Protein AF-A0A7G9TG89-F1 (afdb_monomer)

Nearest PDB structures (foldseek):
  8btr-assembly1_LT  TM=6.175E-01  e=4.242E+00  Giardia lamblia ATCC 50803
  6xu8-assembly1_CS  TM=5.317E-01  e=3.767E+00  Drosophila melanogaster
  7qep-assembly1_N0  TM=5.138E-01  e=3.550E+00  Encephalitozoon cuniculi GB-M1
  6rm3-assembly1_LS0  TM=5.922E-01  e=6.054E+00  Vairimorpha necatrix

Solvent-accessible surface area (backbone atoms only — not comparable to full-atom values): 5799 Å² total; per-residue (Å²): 57,18,35,7,86,91,76,69,32,70,6,67,53,63,68,54,98,39,71,68,58,28,50,51,52,4,37,51,51,11,40,74,75,69,29,88,64,55,37,80,78,48,86,85,73,68,26,12,38,19,33,16,28,36,61,60,46,102,83,67,50,62,56,80,27,79,28,65,24,87,39,65,67,56,2,41,52,51,10,39,56,54,35,37,77,74,70,46,81,63,52,42,78,79,46,75,53,55,20,66,79,84,84,84,131

InterPro domains:
  IPR025240 Domain of unknown function DUF4189 [PF13827] (4-98)

Radius of gyration: 14.21 Å; Cα contacts (8 Å, |Δi|>4): 225; chains: 1; bounding box: 37×25×41 Å

Structure (mmCIF, N/CA/C/O backbone):
data_AF-A0A7G9TG89-F1
#
_entry.id   AF-A0A7G9TG89-F1
#
loop_
_atom_site.group_PDB
_atom_site.id
_atom_site.type_symbol
_atom_site.label_atom_id
_atom_site.label_alt_id
_atom_site.label_comp_id
_atom_site.label_asym_id
_atom_site.label_entity_id
_atom_site.label_seq_id
_atom_site.pdbx_PDB_ins_code
_atom_site.Cartn_x
_atom_site.Cartn_y
_atom_site.Cartn_z
_atom_site.occupancy
_atom_site.B_iso_or_equiv
_atom_site.auth_seq_id
_atom_site.auth_comp_id
_atom_site.auth_asym_id
_atom_site.auth_atom_id
_atom_site.pdbx_PDB_model_num
ATOM 1 N N . MET A 1 1 ? -3.830 -3.707 2.832 1.00 93.19 1 MET A N 1
ATOM 2 C CA . MET A 1 1 ? -3.451 -3.719 1.406 1.00 93.19 1 MET A CA 1
ATOM 3 C C . MET A 1 1 ? -3.505 -5.141 0.891 1.00 93.19 1 MET A C 1
ATOM 5 O O . MET A 1 1 ? -3.253 -6.080 1.648 1.00 93.19 1 MET A O 1
ATOM 9 N N . VAL A 1 2 ? -3.872 -5.302 -0.371 1.00 96.06 2 VAL A N 1
ATOM 10 C CA . VAL A 1 2 ? -3.853 -6.577 -1.082 1.00 96.06 2 VAL A CA 1
ATOM 11 C C . VAL A 1 2 ? -3.173 -6.375 -2.425 1.00 96.06 2 VAL A C 1
ATOM 13 O O . VAL A 1 2 ? -3.248 -5.281 -2.971 1.00 96.06 2 VAL A O 1
ATOM 16 N N . GLU A 1 3 ? -2.574 -7.420 -2.963 1.00 94.56 3 GLU A N 1
ATOM 17 C CA . GLU A 1 3 ? -1.849 -7.375 -4.225 1.00 94.56 3 GLU A CA 1
ATOM 18 C C . GLU A 1 3 ? -2.138 -8.641 -5.024 1.00 94.56 3 GLU A C 1
ATOM 20 O O . GLU A 1 3 ? -2.233 -9.740 -4.463 1.00 94.56 3 GLU A O 1
ATOM 25 N N . ASP A 1 4 ? -2.282 -8.489 -6.332 1.00 94.81 4 ASP A N 1
ATOM 26 C CA . ASP A 1 4 ? -2.132 -9.587 -7.272 1.00 94.81 4 ASP A CA 1
ATOM 27 C C . ASP A 1 4 ? -0.719 -9.553 -7.861 1.00 94.81 4 ASP A C 1
ATOM 29 O O . ASP A 1 4 ? -0.416 -8.757 -8.745 1.00 94.81 4 ASP A O 1
ATOM 33 N N . ARG A 1 5 ? 0.143 -10.456 -7.389 1.00 89.38 5 ARG A N 1
ATOM 34 C CA . ARG A 1 5 ? 1.554 -10.522 -7.805 1.00 89.38 5 ARG A CA 1
ATOM 35 C C . ARG A 1 5 ? 1.756 -10.845 -9.287 1.00 89.38 5 ARG A C 1
ATOM 37 O O . ARG A 1 5 ? 2.855 -10.662 -9.791 1.00 89.38 5 ARG A O 1
ATOM 44 N N . SER A 1 6 ? 0.741 -11.383 -9.966 1.00 89.12 6 SER A N 1
ATOM 45 C CA . SER A 1 6 ? 0.845 -11.709 -11.393 1.00 89.12 6 SER A CA 1
ATOM 46 C C . SER A 1 6 ? 0.651 -10.488 -12.290 1.00 89.12 6 SER A C 1
ATOM 48 O O . SER A 1 6 ? 1.214 -10.436 -13.379 1.00 89.12 6 SER A O 1
ATOM 50 N N . THR A 1 7 ? -0.122 -9.505 -11.826 1.00 88.12 7 THR A N 1
ATOM 51 C CA . THR A 1 7 ? -0.495 -8.308 -12.594 1.00 88.12 7 THR A CA 1
ATOM 52 C C . THR A 1 7 ? 0.061 -7.014 -12.003 1.00 88.12 7 THR A C 1
ATOM 54 O O . THR A 1 7 ? 0.085 -6.000 -12.691 1.00 88.12 7 THR A O 1
ATOM 57 N N . GLY A 1 8 ? 0.499 -7.028 -10.741 1.00 86.69 8 GLY A N 1
ATOM 58 C CA . GLY A 1 8 ? 0.950 -5.845 -10.006 1.00 86.69 8 GLY A CA 1
ATOM 59 C C . GLY A 1 8 ? -0.189 -4.978 -9.457 1.00 86.69 8 GLY A C 1
ATOM 60 O O . GLY A 1 8 ? 0.068 -3.928 -8.877 1.00 86.69 8 GLY A O 1
ATOM 61 N N . TYR A 1 9 ? -1.458 -5.381 -9.604 1.00 91.94 9 TYR A N 1
ATOM 62 C CA . TYR A 1 9 ? -2.578 -4.583 -9.101 1.00 91.94 9 TYR A CA 1
ATOM 63 C C . TYR A 1 9 ? -2.643 -4.593 -7.570 1.00 91.94 9 TYR A C 1
ATOM 65 O O . TYR A 1 9 ? -2.802 -5.646 -6.946 1.00 91.94 9 TYR A O 1
ATOM 73 N N . VAL A 1 10 ? -2.602 -3.399 -6.967 1.00 92.69 10 VAL A N 1
ATOM 74 C CA . VAL A 1 10 ? -2.636 -3.201 -5.510 1.00 92.69 10 VAL A CA 1
ATOM 75 C C . VAL A 1 10 ? -3.936 -2.539 -5.056 1.00 92.69 10 VAL A C 1
ATOM 77 O O . VAL A 1 10 ? -4.242 -1.395 -5.379 1.00 92.69 10 VAL A O 1
ATOM 80 N N . GLY A 1 11 ? -4.701 -3.236 -4.222 1.00 94.62 11 GLY A N 1
ATOM 81 C CA . GLY A 1 11 ? -5.884 -2.693 -3.563 1.00 94.62 11 GLY A CA 1
ATOM 82 C C . GLY A 1 11 ? -5.586 -2.184 -2.154 1.00 94.62 11 GLY A C 1
ATOM 83 O O . GLY A 1 11 ? -5.072 -2.920 -1.305 1.00 94.62 11 GLY A O 1
ATOM 84 N N . THR A 1 12 ? -5.979 -0.948 -1.848 1.00 95.25 12 THR A N 1
ATOM 85 C CA . THR A 1 12 ? -5.783 -0.334 -0.524 1.00 95.25 12 THR A CA 1
ATOM 86 C C . THR A 1 12 ? -7.110 0.027 0.147 1.00 95.25 12 THR A C 1
ATOM 88 O O . THR A 1 12 ? -8.096 0.388 -0.500 1.00 95.25 12 THR A O 1
ATOM 91 N N . SER A 1 13 ? -7.164 -0.088 1.473 1.00 94.81 13 SER A N 1
ATOM 92 C CA . SER A 1 13 ? -8.296 0.393 2.266 1.00 94.81 13 SER A CA 1
ATOM 93 C C . SER A 1 13 ? -7.856 0.739 3.686 1.00 94.81 13 SER A C 1
ATOM 95 O O . SER A 1 13 ? -6.946 0.094 4.210 1.00 94.81 13 SER A O 1
ATOM 97 N N . SER A 1 14 ? -8.520 1.725 4.290 1.00 92.50 14 SER A N 1
ATOM 98 C CA . SER A 1 14 ? -8.249 2.259 5.627 1.00 92.50 14 SER A CA 1
ATOM 99 C C . SER A 1 14 ? -9.556 2.651 6.333 1.00 92.50 14 SER A C 1
ATOM 101 O O . SER A 1 14 ? -10.606 2.718 5.695 1.00 92.50 14 SER A O 1
ATOM 103 N N . GLY A 1 15 ? -9.521 2.871 7.653 1.00 88.50 15 GLY A N 1
ATOM 104 C CA . GLY A 1 15 ? -10.665 3.420 8.402 1.00 88.50 15 GLY A CA 1
ATOM 105 C C . GLY A 1 15 ? -11.820 2.445 8.670 1.00 88.50 15 GLY A C 1
ATOM 106 O O . GLY A 1 15 ? -12.913 2.867 9.035 1.00 88.50 15 GLY A O 1
ATOM 107 N N . HIS A 1 16 ? -11.611 1.138 8.504 1.00 90.12 16 HIS A N 1
ATOM 108 C CA . HIS A 1 16 ? -12.635 0.135 8.804 1.00 90.12 16 HIS A CA 1
ATOM 109 C C . HIS A 1 16 ? -12.546 -0.381 10.246 1.00 90.12 16 HIS A C 1
ATOM 111 O O . HIS A 1 16 ? -11.462 -0.634 10.764 1.00 90.12 16 HIS A O 1
ATOM 117 N N . PHE A 1 17 ? -13.703 -0.691 10.842 1.00 88.25 17 PHE A N 1
ATOM 118 C CA . PHE A 1 17 ? -13.810 -1.261 12.195 1.00 88.25 17 PHE A CA 1
ATOM 119 C C . PHE A 1 17 ? -13.235 -2.678 12.353 1.00 88.25 17 PHE A C 1
ATOM 121 O O . PHE A 1 17 ? -13.039 -3.147 13.471 1.00 88.25 17 PHE A O 1
ATOM 128 N N . SER A 1 18 ? -12.987 -3.398 11.256 1.00 91.12 18 SER A N 1
ATOM 129 C CA . SER A 1 18 ? -12.405 -4.741 11.310 1.00 91.12 18 SER A CA 1
ATOM 130 C C . SER A 1 18 ? -11.438 -4.995 10.161 1.00 91.12 18 SER A C 1
ATOM 132 O O . SER A 1 18 ? -11.651 -4.544 9.031 1.00 91.12 18 SER A O 1
ATOM 1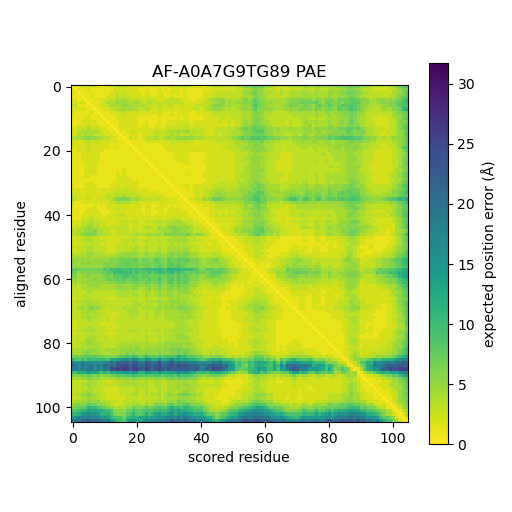34 N N . ARG A 1 19 ? -10.420 -5.823 10.434 1.00 92.25 19 ARG A N 1
ATOM 135 C CA . ARG A 1 19 ? -9.487 -6.347 9.423 1.00 92.25 19 ARG A CA 1
ATOM 136 C C . ARG A 1 19 ? -10.236 -6.981 8.249 1.00 92.25 19 ARG A C 1
ATOM 138 O O . ARG A 1 19 ? -9.882 -6.758 7.097 1.00 92.25 19 ARG A O 1
ATOM 145 N N . ALA A 1 20 ? -11.290 -7.747 8.532 1.00 94.69 20 ALA A N 1
ATOM 146 C CA . ALA A 1 20 ? -12.075 -8.423 7.505 1.00 94.69 20 ALA A CA 1
ATOM 147 C C . ALA A 1 20 ? -12.773 -7.430 6.559 1.00 94.69 20 ALA A C 1
ATOM 149 O O . ALA A 1 20 ? -12.740 -7.628 5.347 1.00 94.69 20 ALA A O 1
ATOM 150 N N . ALA A 1 21 ? -13.359 -6.348 7.085 1.00 95.00 21 ALA A N 1
ATOM 151 C CA . ALA A 1 21 ? -13.959 -5.301 6.258 1.00 95.00 21 ALA A CA 1
ATOM 152 C C . ALA A 1 21 ? -12.910 -4.567 5.408 1.00 95.00 21 ALA A C 1
ATOM 154 O O . ALA A 1 21 ? -13.116 -4.411 4.206 1.00 95.00 21 ALA A O 1
ATOM 155 N N . ALA A 1 22 ? -11.760 -4.221 5.998 1.00 95.50 22 ALA A N 1
ATOM 156 C CA . ALA A 1 22 ? -10.666 -3.573 5.274 1.00 95.50 22 ALA A CA 1
ATOM 157 C C . ALA A 1 22 ? -10.134 -4.447 4.128 1.00 95.50 22 ALA A C 1
ATOM 159 O O . ALA A 1 22 ? -9.946 -3.969 3.011 1.00 95.50 22 ALA A O 1
ATOM 160 N N . ILE A 1 23 ? -9.937 -5.746 4.383 1.00 96.56 23 ILE A N 1
ATOM 161 C CA . ILE A 1 23 ? -9.486 -6.698 3.364 1.00 96.56 23 ILE A CA 1
ATOM 162 C C . ILE A 1 23 ? -10.536 -6.863 2.265 1.00 96.56 23 ILE A C 1
ATOM 164 O O . ILE A 1 23 ? -10.162 -6.920 1.098 1.00 96.56 23 ILE A O 1
ATOM 168 N N . ARG A 1 24 ? -11.832 -6.940 2.598 1.00 97.44 24 ARG A N 1
ATOM 169 C CA . ARG A 1 24 ? -12.893 -7.048 1.582 1.00 97.44 24 ARG A CA 1
ATOM 170 C C . ARG A 1 24 ? -12.894 -5.849 0.638 1.00 97.44 24 ARG A C 1
ATOM 172 O O . ARG A 1 24 ? -12.912 -6.052 -0.571 1.00 97.44 24 ARG A O 1
ATOM 179 N N . GLU A 1 25 ? -12.811 -4.633 1.172 1.00 97.31 25 GLU A N 1
ATOM 180 C CA . GLU A 1 25 ? -12.785 -3.423 0.343 1.00 97.31 25 GLU A CA 1
ATOM 181 C C . GLU A 1 25 ? -11.498 -3.322 -0.486 1.00 97.31 25 GLU A C 1
ATOM 183 O O . GLU A 1 25 ? -11.546 -3.052 -1.685 1.00 97.31 25 GLU A O 1
ATOM 188 N N . ALA A 1 26 ? -10.343 -3.627 0.114 1.00 97.00 26 ALA A N 1
ATOM 189 C CA . ALA A 1 26 ? -9.076 -3.677 -0.609 1.00 97.00 26 ALA A CA 1
ATOM 190 C C . ALA A 1 26 ? -9.121 -4.700 -1.763 1.00 97.00 26 ALA A C 1
ATOM 192 O O . ALA A 1 26 ? -8.721 -4.384 -2.881 1.00 97.00 26 ALA A O 1
ATOM 193 N N . LYS A 1 27 ? -9.673 -5.903 -1.533 1.00 97.81 27 LYS A N 1
ATOM 194 C CA . LYS A 1 27 ? -9.885 -6.911 -2.588 1.00 97.81 27 LYS A CA 1
ATOM 195 C C . LYS A 1 27 ? -10.812 -6.412 -3.682 1.00 97.81 27 LYS A C 1
ATOM 197 O O . LYS A 1 27 ? -10.477 -6.576 -4.847 1.00 97.81 27 LYS A O 1
ATOM 202 N N . ARG A 1 28 ? -11.931 -5.777 -3.324 1.00 98.06 28 ARG A N 1
ATOM 203 C CA . ARG A 1 28 ? -12.875 -5.214 -4.296 1.00 98.06 28 ARG A CA 1
ATOM 204 C C . ARG A 1 28 ? -12.180 -4.230 -5.239 1.00 98.06 28 ARG A C 1
ATOM 206 O O . ARG A 1 28 ? -12.365 -4.327 -6.445 1.00 98.06 28 ARG A O 1
ATOM 213 N N . LYS A 1 29 ? -11.343 -3.334 -4.703 1.00 97.12 29 LYS A N 1
ATOM 214 C CA . LYS A 1 29 ? -10.555 -2.379 -5.500 1.00 97.12 29 LYS A CA 1
ATOM 215 C C . LYS A 1 29 ? -9.516 -3.063 -6.389 1.00 97.12 29 LYS A C 1
ATOM 217 O O . LYS A 1 29 ? -9.422 -2.723 -7.558 1.00 97.12 29 LYS A O 1
ATOM 222 N N . CYS A 1 30 ? -8.779 -4.043 -5.865 1.00 97.31 30 CYS A N 1
ATOM 223 C CA . CYS A 1 30 ? -7.804 -4.801 -6.657 1.00 97.31 30 CYS A CA 1
ATOM 224 C C . CYS A 1 30 ? -8.464 -5.543 -7.833 1.00 97.31 30 CYS A C 1
ATOM 226 O O . CYS A 1 30 ? -8.008 -5.435 -8.968 1.00 97.31 30 CYS A O 1
ATOM 228 N N . VAL A 1 31 ? -9.593 -6.214 -7.585 1.00 97.62 31 VAL A N 1
ATOM 229 C CA . VAL A 1 31 ? -10.365 -6.901 -8.633 1.00 97.62 31 VAL A CA 1
ATOM 230 C C . VAL A 1 31 ? -10.939 -5.912 -9.646 1.00 97.62 31 VAL A C 1
ATOM 232 O O . VAL A 1 31 ? -10.913 -6.184 -10.840 1.00 97.62 31 VAL A O 1
ATOM 235 N N . ALA A 1 32 ? -11.401 -4.739 -9.202 1.00 97.44 32 ALA A N 1
ATOM 236 C CA . ALA A 1 32 ? -11.908 -3.698 -10.098 1.00 97.44 32 ALA A CA 1
ATOM 237 C C . ALA A 1 32 ? -10.842 -3.152 -11.067 1.00 97.44 32 ALA A C 1
ATOM 239 O O . ALA A 1 32 ? -11.201 -2.643 -12.123 1.00 97.44 32 ALA A O 1
ATOM 240 N N . MET A 1 33 ? -9.553 -3.276 -10.733 1.00 95.12 33 MET A N 1
ATOM 241 C CA . MET A 1 33 ? -8.450 -2.935 -11.638 1.00 95.12 33 MET A CA 1
ATOM 242 C C . MET A 1 33 ? -8.069 -4.077 -12.591 1.00 95.12 33 MET A C 1
ATOM 244 O O . MET A 1 33 ? -7.276 -3.853 -13.494 1.00 95.12 33 MET A O 1
ATOM 248 N N . GLY A 1 34 ? -8.634 -5.278 -12.421 1.00 95.56 34 GLY A N 1
ATOM 249 C CA . GLY A 1 34 ? -8.339 -6.455 -13.244 1.00 95.56 34 GLY A CA 1
ATOM 250 C C . GLY A 1 34 ? -7.539 -7.551 -12.534 1.00 95.56 34 GLY A C 1
ATOM 251 O O . GLY A 1 34 ? -7.182 -8.542 -13.166 1.00 95.56 34 GLY A O 1
ATOM 252 N N . GLY A 1 35 ? -7.262 -7.414 -11.231 1.00 95.56 35 GLY A N 1
ATOM 253 C CA . GLY A 1 35 ? -6.589 -8.456 -10.451 1.00 95.56 35 GLY A CA 1
ATOM 254 C C . GLY A 1 35 ? -7.461 -9.707 -10.282 1.00 95.56 35 GLY A C 1
ATOM 255 O O . GLY A 1 35 ? -8.606 -9.623 -9.840 1.00 95.56 35 GLY A O 1
ATOM 256 N N . GLY A 1 36 ? -6.913 -10.881 -10.592 1.00 94.44 36 GLY A N 1
ATOM 257 C CA . GLY A 1 36 ? -7.593 -12.173 -10.459 1.00 94.44 36 GLY A CA 1
ATOM 258 C C . GLY A 1 36 ? -7.272 -12.898 -9.150 1.00 94.44 36 GLY A C 1
ATOM 259 O O . GLY A 1 36 ? -8.103 -13.638 -8.623 1.00 94.44 36 GLY A O 1
ATOM 260 N N . ASN A 1 37 ? -6.084 -12.665 -8.581 1.00 95.88 37 ASN A N 1
ATOM 261 C CA . ASN A 1 37 ? -5.592 -13.364 -7.393 1.00 95.88 37 ASN A CA 1
ATOM 262 C C . ASN A 1 37 ? -5.130 -12.404 -6.283 1.00 95.88 37 ASN A C 1
ATOM 264 O O . ASN A 1 37 ? -4.048 -12.550 -5.718 1.00 95.88 37 ASN A O 1
ATOM 268 N N . CYS A 1 38 ? -5.971 -11.429 -5.936 1.00 96.94 38 CYS A N 1
ATOM 269 C CA . CYS A 1 38 ? -5.674 -10.413 -4.923 1.00 96.94 38 CYS A CA 1
ATOM 270 C C . CYS A 1 38 ? -5.537 -11.005 -3.499 1.00 96.94 38 CYS A C 1
ATOM 272 O O . CYS A 1 38 ? -6.531 -11.404 -2.868 1.00 96.94 38 CYS A O 1
ATOM 274 N N . LYS A 1 39 ? -4.315 -11.026 -2.947 1.00 96.81 39 LYS A N 1
ATOM 275 C CA . LYS A 1 39 ? -3.998 -11.542 -1.599 1.00 96.81 39 LYS A CA 1
ATOM 276 C C . LYS A 1 39 ? -3.579 -10.422 -0.643 1.00 96.81 39 LYS A C 1
ATOM 278 O O . LYS A 1 39 ? -2.922 -9.490 -1.080 1.00 96.81 39 LYS A O 1
ATOM 283 N N . PRO A 1 40 ? -3.921 -10.488 0.658 1.00 95.62 40 PRO A N 1
ATOM 284 C CA . PRO A 1 40 ? -3.398 -9.546 1.649 1.00 95.62 40 PRO A CA 1
ATOM 285 C C . PRO A 1 40 ? -1.870 -9.577 1.705 1.00 95.62 40 PRO A C 1
ATOM 287 O O . PRO A 1 40 ? -1.295 -10.657 1.810 1.00 95.62 40 PRO A O 1
ATOM 290 N N . VAL A 1 41 ? -1.247 -8.399 1.662 1.00 94.44 41 VAL A N 1
ATOM 291 C CA . VAL A 1 41 ? 0.219 -8.238 1.727 1.00 94.44 41 VAL A CA 1
ATOM 292 C C . VAL A 1 41 ? 0.679 -7.356 2.883 1.00 94.44 41 VAL A C 1
ATOM 294 O O . VAL A 1 41 ? 1.792 -7.519 3.362 1.00 94.44 41 VAL A O 1
ATOM 297 N N . PHE A 1 42 ? -0.183 -6.456 3.359 1.00 94.56 42 PHE A N 1
ATOM 298 C CA . PHE A 1 42 ? 0.142 -5.545 4.451 1.00 94.56 42 PHE A CA 1
ATOM 299 C C . PHE A 1 42 ? -1.122 -5.150 5.216 1.00 94.56 42 PHE A C 1
ATOM 301 O O . PHE A 1 42 ? -2.166 -4.885 4.605 1.00 94.56 42 PHE A O 1
ATOM 308 N N . ASP A 1 43 ? -1.047 -5.094 6.539 1.00 93.25 43 ASP A N 1
ATOM 309 C CA . ASP A 1 43 ? -2.111 -4.620 7.417 1.00 93.25 43 ASP A CA 1
ATOM 310 C C . ASP A 1 43 ? -1.546 -3.719 8.509 1.00 93.25 43 ASP A C 1
ATOM 312 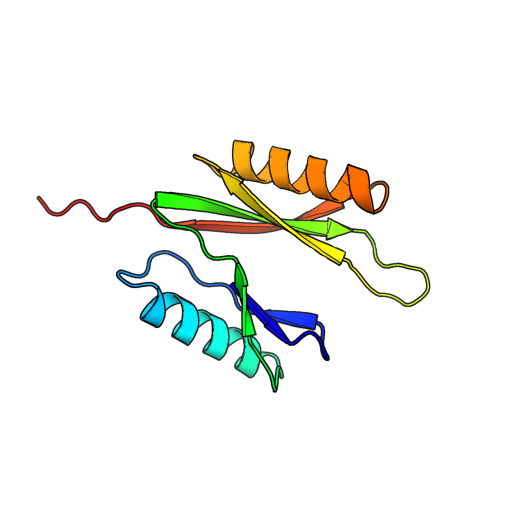O O . ASP A 1 43 ? -0.416 -3.896 8.938 1.00 93.25 43 ASP A O 1
ATOM 316 N N . TYR A 1 44 ? -2.344 -2.738 8.921 1.00 92.38 44 TYR A N 1
ATOM 317 C CA . TYR A 1 44 ? -1.946 -1.693 9.855 1.00 92.38 44 TYR A CA 1
ATOM 318 C C . TYR A 1 44 ? -3.170 -1.258 10.671 1.00 92.38 44 TYR A C 1
ATOM 320 O O . TYR A 1 44 ? -4.314 -1.376 10.209 1.00 92.38 44 TYR A O 1
ATOM 328 N N . LYS A 1 45 ? -2.953 -0.829 11.916 1.00 92.25 45 LYS A N 1
ATOM 329 C CA . LYS A 1 45 ? -4.005 -0.484 12.880 1.00 92.25 45 LYS A CA 1
ATOM 330 C C . LYS A 1 45 ? -3.499 0.594 13.833 1.00 92.25 45 LYS A C 1
ATOM 332 O O . LYS A 1 45 ? -2.434 0.440 14.417 1.00 92.25 45 LYS A O 1
ATOM 337 N N . ASN A 1 46 ? -4.330 1.607 14.085 1.00 90.75 46 ASN A N 1
ATOM 338 C CA . ASN A 1 46 ? -4.034 2.731 14.981 1.00 90.75 46 ASN A CA 1
ATOM 339 C C . ASN A 1 46 ? -2.812 3.556 14.541 1.00 90.75 46 ASN A C 1
ATOM 341 O O . ASN A 1 46 ? -2.119 4.130 15.374 1.00 90.75 46 ASN A O 1
ATOM 345 N N . ASN A 1 47 ? -2.541 3.593 13.239 1.00 93.38 47 ASN A N 1
ATOM 346 C CA . ASN A 1 47 ? -1.364 4.218 12.650 1.00 93.38 47 ASN A CA 1
ATOM 347 C C . ASN A 1 47 ? -1.607 4.553 11.163 1.00 93.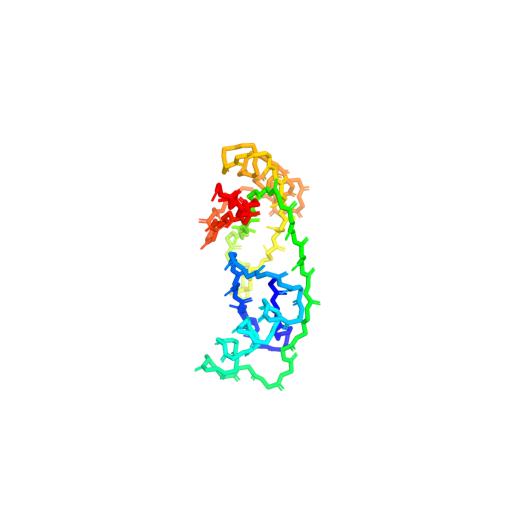38 47 ASN A C 1
ATOM 349 O O . ASN A 1 47 ? -2.702 4.337 10.623 1.00 93.38 47 ASN A O 1
ATOM 353 N N . CYS A 1 48 ? -0.594 5.125 10.518 1.00 96.12 48 CYS A N 1
ATOM 354 C CA . CYS A 1 48 ? -0.570 5.432 9.093 1.00 96.12 48 CYS A CA 1
ATOM 355 C C . CYS A 1 48 ? 0.306 4.442 8.342 1.00 96.12 48 CYS A C 1
ATOM 357 O O . CYS A 1 48 ? 1.356 4.067 8.840 1.00 96.12 48 CYS A O 1
ATOM 359 N N . ALA A 1 49 ? -0.109 4.064 7.137 1.00 95.69 49 ALA A N 1
ATOM 360 C CA . ALA A 1 49 ? 0.654 3.225 6.228 1.00 95.69 49 ALA A CA 1
ATOM 361 C C . ALA A 1 49 ? 1.055 3.999 4.979 1.00 95.69 49 ALA A C 1
ATOM 363 O O . ALA A 1 49 ? 0.277 4.808 4.467 1.00 95.69 49 ALA A O 1
ATOM 364 N N . VAL A 1 50 ? 2.242 3.700 4.466 1.00 96.50 50 VAL A N 1
ATOM 365 C CA . VAL A 1 50 ? 2.802 4.261 3.240 1.00 96.50 50 VAL A CA 1
ATOM 366 C C . VAL A 1 50 ? 3.338 3.136 2.359 1.00 96.50 50 VAL A C 1
ATOM 368 O O . VAL A 1 50 ? 3.915 2.167 2.851 1.00 96.50 50 VAL A O 1
ATOM 371 N N . MET A 1 51 ? 3.134 3.280 1.051 1.00 94.50 51 MET A N 1
ATOM 372 C CA . MET A 1 51 ? 3.747 2.453 0.014 1.00 94.50 51 MET A CA 1
ATOM 373 C C . MET A 1 51 ? 4.704 3.318 -0.800 1.00 94.50 51 MET A C 1
ATOM 375 O O . MET A 1 51 ? 4.291 4.347 -1.346 1.00 94.50 51 MET A O 1
ATOM 379 N N . ALA A 1 52 ? 5.961 2.895 -0.882 1.00 93.75 52 ALA A N 1
ATOM 380 C CA . ALA A 1 52 ? 6.963 3.478 -1.760 1.00 93.75 52 ALA A CA 1
ATOM 381 C C . ALA A 1 52 ? 7.370 2.466 -2.832 1.00 93.75 52 ALA A C 1
ATOM 383 O O . ALA A 1 52 ? 7.554 1.292 -2.527 1.00 93.75 52 ALA A O 1
ATOM 384 N N . GLU A 1 53 ? 7.524 2.919 -4.067 1.00 91.06 53 GLU A N 1
ATOM 385 C CA . GLU A 1 53 ? 7.968 2.103 -5.193 1.00 91.06 53 GLU A CA 1
ATOM 386 C C . GLU A 1 53 ? 9.311 2.605 -5.722 1.00 91.06 53 GLU A C 1
ATOM 388 O O . GLU A 1 53 ? 9.597 3.805 -5.681 1.00 91.06 53 GLU A O 1
ATOM 393 N N . THR A 1 54 ? 10.137 1.678 -6.205 1.00 90.12 54 THR A N 1
ATOM 394 C CA . THR A 1 54 ? 11.328 2.007 -6.999 1.00 90.12 54 THR A CA 1
ATOM 395 C C . THR A 1 54 ? 10.917 2.588 -8.347 1.00 90.12 54 THR A C 1
ATOM 397 O O . THR A 1 54 ? 9.813 2.322 -8.828 1.00 90.12 54 THR A O 1
ATOM 400 N N . GLU A 1 55 ? 11.830 3.292 -9.016 1.00 87.19 55 GLU A N 1
ATOM 401 C CA . GLU A 1 55 ? 11.687 3.483 -10.461 1.00 87.19 55 GLU A CA 1
ATOM 402 C C . GLU A 1 55 ? 11.566 2.124 -11.185 1.00 87.19 55 GLU A C 1
ATOM 404 O O . GLU A 1 55 ? 12.068 1.103 -10.684 1.00 87.19 55 GLU A O 1
ATOM 409 N N . PRO A 1 56 ? 10.887 2.079 -12.345 1.00 86.38 56 PRO A N 1
ATOM 410 C CA . PRO A 1 56 ? 10.803 0.869 -13.148 1.00 86.38 56 PRO A CA 1
ATOM 411 C C . PRO A 1 56 ? 12.193 0.378 -13.577 1.00 86.38 56 PRO A C 1
ATOM 413 O O . PRO A 1 56 ? 13.026 1.162 -14.035 1.00 86.38 56 PRO A O 1
ATOM 416 N N . ASP A 1 57 ? 12.437 -0.929 -13.469 1.00 84.88 57 ASP A N 1
ATOM 417 C CA . ASP A 1 57 ? 13.639 -1.564 -14.014 1.00 84.88 57 ASP A CA 1
ATOM 418 C C . ASP A 1 57 ? 13.649 -1.532 -15.560 1.00 84.88 57 ASP A C 1
ATOM 420 O O . ASP A 1 57 ? 12.720 -1.052 -16.214 1.00 84.88 57 ASP A O 1
ATOM 424 N N . SER A 1 58 ? 14.692 -2.087 -16.187 1.00 85.81 58 SER A N 1
ATOM 425 C CA . SER A 1 58 ? 14.786 -2.173 -17.656 1.00 85.81 58 SER A CA 1
ATOM 426 C C . SER A 1 58 ? 13.664 -2.988 -18.319 1.00 85.81 58 SER A C 1
ATOM 428 O O . SER A 1 58 ? 13.527 -2.957 -19.541 1.00 85.81 58 SER A O 1
ATOM 430 N N . GLN A 1 59 ? 12.864 -3.712 -17.533 1.00 86.00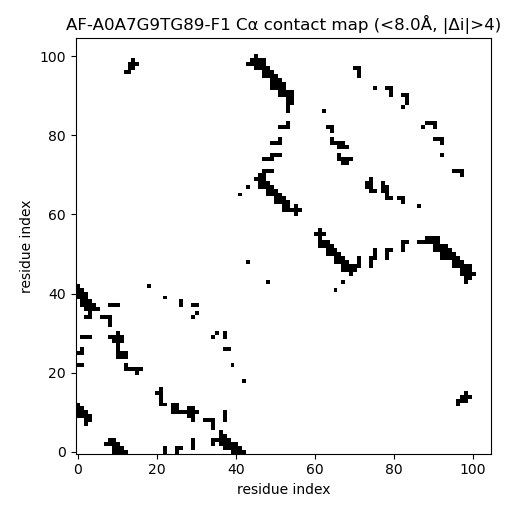 59 GLN A N 1
ATOM 431 C CA . GLN A 1 59 ? 11.699 -4.486 -17.960 1.00 86.00 59 GLN A CA 1
ATOM 432 C C . GLN A 1 59 ? 10.379 -3.797 -17.563 1.00 86.00 59 GLN A C 1
ATOM 434 O O . GLN A 1 59 ? 9.311 -4.380 -17.739 1.00 86.00 59 GLN A O 1
ATOM 439 N N . GLY A 1 60 ? 10.435 -2.566 -17.043 1.00 83.75 60 GLY A N 1
ATOM 440 C CA . GLY A 1 60 ? 9.273 -1.784 -16.630 1.00 83.75 60 GLY A CA 1
ATOM 441 C C . GLY A 1 60 ? 8.654 -2.221 -15.299 1.00 83.75 60 GLY A C 1
ATOM 442 O O . GLY A 1 60 ? 7.513 -1.859 -15.023 1.00 83.75 60 GLY A O 1
ATOM 443 N N . ARG A 1 61 ? 9.359 -3.010 -14.479 1.00 81.94 61 ARG A N 1
ATOM 444 C CA . A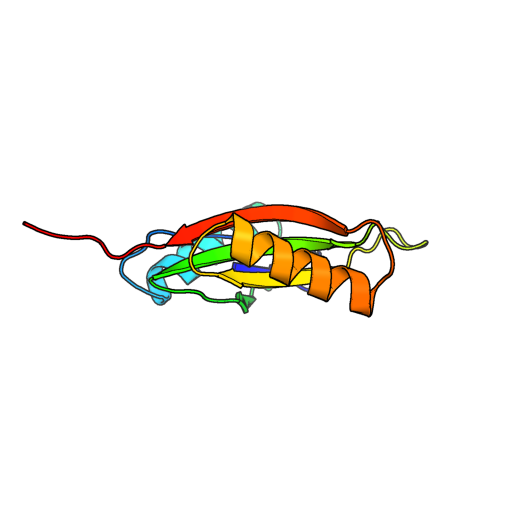RG A 1 61 ? 8.840 -3.531 -13.205 1.00 81.94 61 ARG A CA 1
ATOM 445 C C . ARG A 1 61 ? 9.272 -2.650 -12.042 1.00 81.94 61 ARG A C 1
ATOM 447 O O . ARG A 1 61 ? 10.447 -2.313 -11.934 1.00 81.94 61 ARG A O 1
ATOM 454 N N . THR A 1 62 ? 8.344 -2.335 -11.145 1.00 85.50 62 THR A N 1
ATOM 455 C CA . THR A 1 62 ? 8.631 -1.653 -9.876 1.00 85.50 62 THR A CA 1
ATOM 456 C C . THR A 1 62 ? 8.617 -2.650 -8.720 1.00 85.50 62 THR A C 1
ATOM 458 O O . THR A 1 62 ? 7.981 -3.704 -8.787 1.00 85.50 62 THR A O 1
ATOM 461 N N . THR A 1 63 ? 9.344 -2.337 -7.647 1.00 86.06 63 THR A N 1
ATOM 462 C CA . THR A 1 63 ? 9.239 -3.068 -6.377 1.00 86.06 63 THR A CA 1
ATOM 463 C C . THR A 1 63 ? 8.605 -2.167 -5.327 1.00 86.06 63 THR A C 1
ATOM 465 O O . THR A 1 63 ? 9.126 -1.086 -5.052 1.00 86.06 63 THR A O 1
ATOM 468 N N . ALA A 1 64 ? 7.501 -2.621 -4.730 1.00 88.38 64 ALA A N 1
ATOM 469 C CA . ALA A 1 64 ? 6.791 -1.897 -3.682 1.00 88.38 64 ALA A CA 1
ATOM 470 C C . ALA A 1 64 ? 7.296 -2.264 -2.277 1.00 88.38 64 ALA A C 1
ATOM 472 O O . ALA A 1 64 ? 7.490 -3.435 -1.943 1.00 88.38 64 ALA A O 1
ATOM 473 N N . TYR A 1 65 ? 7.442 -1.248 -1.432 1.00 91.56 65 TYR A N 1
ATOM 474 C CA . TYR A 1 65 ? 7.823 -1.347 -0.029 1.00 91.56 65 TYR A CA 1
ATOM 475 C C . TYR A 1 65 ? 6.757 -0.694 0.838 1.00 91.56 65 TYR A C 1
ATOM 477 O O . TYR A 1 65 ? 6.376 0.457 0.621 1.00 91.56 65 TYR A O 1
ATOM 485 N N . TYR A 1 66 ? 6.303 -1.432 1.845 1.00 92.81 66 TYR A N 1
ATOM 486 C CA . TYR A 1 66 ? 5.227 -1.027 2.740 1.00 92.81 66 TYR A CA 1
ATOM 487 C C . TYR A 1 66 ? 5.786 -0.771 4.136 1.00 92.81 66 TYR A C 1
ATOM 489 O O . TYR A 1 66 ? 6.512 -1.612 4.668 1.00 92.81 66 TYR A O 1
ATOM 497 N N . GLN A 1 67 ? 5.444 0.367 4.730 1.00 96.00 67 GLN A N 1
ATOM 498 C CA . GLN A 1 67 ? 5.748 0.662 6.130 1.00 96.00 67 GLN A CA 1
ATOM 499 C C . GLN A 1 67 ? 4.576 1.359 6.800 1.00 96.00 67 GLN A C 1
ATOM 501 O O . GLN A 1 67 ? 3.785 2.037 6.140 1.00 96.00 67 GLN A O 1
ATOM 506 N N . ASP A 1 68 ? 4.490 1.211 8.115 1.00 96.12 68 ASP A N 1
ATOM 507 C CA . ASP A 1 68 ? 3.606 1.992 8.960 1.00 96.12 68 ASP A CA 1
ATOM 508 C C . ASP A 1 68 ? 4.376 2.855 9.970 1.00 96.12 68 ASP A C 1
ATOM 510 O O . ASP A 1 68 ? 5.569 2.688 10.209 1.00 96.12 68 ASP A O 1
ATOM 514 N N . GLY A 1 69 ? 3.692 3.861 10.503 1.00 95.31 69 GLY A N 1
ATOM 515 C CA . GLY A 1 69 ? 4.244 4.849 11.423 1.00 95.31 69 GLY A CA 1
ATOM 516 C C . GLY A 1 69 ? 3.129 5.618 12.117 1.00 95.31 69 GLY A C 1
ATOM 517 O O . GLY A 1 69 ? 1.970 5.570 11.696 1.00 95.31 69 GLY A O 1
ATOM 518 N N . ARG A 1 70 ? 3.453 6.324 13.203 1.00 94.31 70 ARG A N 1
ATOM 519 C CA . ARG A 1 70 ? 2.453 7.050 14.009 1.00 94.31 70 ARG A CA 1
ATOM 520 C C . ARG A 1 70 ? 1.690 8.099 13.187 1.00 94.31 70 ARG A C 1
ATOM 522 O O . ARG A 1 70 ? 0.520 8.379 13.444 1.00 94.31 70 ARG A O 1
ATOM 529 N N . ASP A 1 71 ? 2.363 8.636 12.178 1.00 95.12 71 ASP A N 1
ATOM 530 C CA . ASP A 1 71 ? 1.885 9.610 11.212 1.00 95.12 71 ASP A CA 1
ATOM 531 C C . ASP A 1 71 ? 2.443 9.276 9.813 1.00 95.12 71 ASP A C 1
ATOM 533 O O . ASP A 1 71 ? 3.252 8.357 9.635 1.00 95.12 71 ASP A O 1
ATOM 537 N N . VAL A 1 72 ? 1.963 9.996 8.796 1.00 96.12 72 VAL A N 1
ATOM 538 C CA . VAL A 1 72 ? 2.383 9.791 7.400 1.00 96.12 72 VAL A CA 1
ATOM 539 C C . VAL A 1 72 ? 3.863 10.124 7.199 1.00 96.12 72 VAL A C 1
ATOM 541 O O . VAL A 1 72 ? 4.510 9.477 6.377 1.00 96.12 72 VAL A O 1
ATOM 544 N N . ASP A 1 73 ? 4.416 11.081 7.943 1.00 96.88 73 ASP A N 1
ATOM 545 C CA . ASP A 1 73 ? 5.801 11.529 7.776 1.00 96.88 73 ASP A CA 1
ATOM 546 C C . ASP A 1 73 ? 6.793 10.469 8.257 1.00 96.88 73 ASP A C 1
ATOM 548 O O . ASP A 1 73 ? 7.766 10.160 7.564 1.00 96.88 73 ASP A O 1
ATOM 552 N N . GLU A 1 74 ? 6.547 9.880 9.427 1.00 97.31 74 GLU A N 1
ATOM 553 C CA . GLU A 1 74 ? 7.326 8.758 9.942 1.00 97.31 74 GLU A CA 1
ATOM 554 C C . GLU A 1 74 ? 7.229 7.559 8.998 1.00 97.31 74 GLU A C 1
ATOM 556 O O . GLU A 1 74 ? 8.260 7.038 8.567 1.00 97.31 74 GLU A O 1
ATOM 561 N N . ALA A 1 75 ? 6.009 7.164 8.621 1.00 96.81 75 ALA A N 1
ATOM 562 C CA . ALA A 1 75 ? 5.794 6.041 7.713 1.00 96.81 75 ALA A CA 1
ATOM 563 C C . ALA A 1 75 ? 6.490 6.263 6.357 1.00 96.81 75 ALA A C 1
ATOM 565 O O . ALA A 1 75 ? 7.098 5.341 5.814 1.00 96.81 75 ALA A O 1
ATOM 566 N N . SER A 1 76 ? 6.471 7.493 5.832 1.00 95.94 76 SER A N 1
ATOM 567 C CA . SER A 1 76 ? 7.135 7.848 4.571 1.00 95.94 76 SER A CA 1
ATOM 568 C C . SER A 1 76 ? 8.650 7.745 4.670 1.00 95.94 76 SER A C 1
ATOM 570 O O . SER A 1 76 ? 9.270 7.145 3.794 1.00 95.94 76 SER A O 1
ATOM 572 N N . LYS A 1 77 ? 9.252 8.264 5.748 1.00 95.69 77 LYS A N 1
ATOM 573 C CA . LYS A 1 77 ? 10.700 8.149 5.986 1.00 95.69 77 LYS A CA 1
ATOM 574 C C . LYS A 1 77 ? 11.128 6.687 6.076 1.00 95.69 77 LYS A C 1
ATOM 576 O O . LYS A 1 77 ? 12.131 6.304 5.478 1.00 95.69 77 LYS A O 1
ATOM 581 N N . LEU A 1 78 ? 10.356 5.863 6.785 1.00 95.69 78 LEU A N 1
ATOM 582 C CA . LEU A 1 78 ? 10.623 4.431 6.909 1.00 95.69 78 LEU A CA 1
ATOM 583 C C . LEU A 1 78 ? 10.484 3.711 5.562 1.00 95.69 78 LEU A C 1
ATOM 585 O O . LEU A 1 78 ? 11.368 2.930 5.201 1.00 95.69 78 LEU A O 1
ATOM 589 N N . ALA A 1 79 ? 9.413 3.982 4.809 1.00 94.56 79 ALA A N 1
ATOM 590 C CA . ALA A 1 79 ? 9.153 3.364 3.509 1.00 94.56 79 ALA A CA 1
ATOM 591 C C . ALA A 1 79 ? 10.233 3.729 2.482 1.00 94.56 79 ALA A C 1
ATOM 593 O O . ALA A 1 79 ? 10.785 2.845 1.829 1.00 94.56 79 ALA A O 1
ATOM 594 N N . GLN A 1 80 ? 10.585 5.014 2.384 1.00 93.44 80 GLN A N 1
ATOM 595 C CA . GLN A 1 80 ? 11.641 5.493 1.492 1.00 93.44 80 GLN A CA 1
ATOM 596 C C . GLN A 1 80 ? 12.993 4.892 1.867 1.00 93.44 80 GLN A C 1
ATOM 598 O O . GLN A 1 80 ? 13.661 4.323 1.010 1.00 93.44 80 GLN A O 1
ATOM 603 N N . ALA A 1 81 ? 13.365 4.920 3.150 1.00 92.62 81 ALA A N 1
ATOM 604 C CA . ALA A 1 81 ? 14.628 4.341 3.595 1.00 92.62 81 ALA A CA 1
ATOM 605 C C . ALA A 1 81 ? 14.697 2.827 3.326 1.00 92.62 81 ALA A C 1
ATOM 607 O O . ALA A 1 81 ? 15.758 2.315 2.973 1.00 92.62 81 ALA A O 1
ATOM 608 N N . ALA A 1 82 ? 13.587 2.097 3.486 1.00 91.88 82 ALA A N 1
ATOM 609 C CA . ALA A 1 82 ? 13.515 0.676 3.149 1.00 91.88 82 ALA A CA 1
ATOM 610 C C . ALA A 1 82 ? 13.671 0.430 1.643 1.00 91.88 82 ALA A C 1
ATOM 612 O O . ALA A 1 82 ? 14.461 -0.430 1.258 1.00 91.88 82 ALA A O 1
ATOM 613 N N . CYS A 1 83 ? 12.981 1.215 0.817 1.00 91.75 83 CYS A N 1
ATOM 614 C CA . CYS A 1 83 ? 13.056 1.127 -0.636 1.00 91.75 83 CYS A CA 1
ATOM 615 C C . CYS A 1 83 ? 14.470 1.432 -1.159 1.00 91.75 83 CYS A C 1
ATOM 617 O O . CYS A 1 83 ? 15.054 0.633 -1.893 1.00 91.75 83 CYS A O 1
ATOM 619 N N . MET A 1 84 ? 15.077 2.528 -0.694 1.00 89.06 84 MET A N 1
ATOM 620 C CA . MET A 1 84 ? 16.413 2.960 -1.114 1.00 89.06 84 MET A CA 1
ATOM 621 C C . MET A 1 84 ? 17.492 1.918 -0.813 1.00 89.06 84 MET A C 1
ATOM 623 O O . MET A 1 84 ? 18.371 1.683 -1.638 1.00 89.06 84 MET A O 1
ATOM 627 N N . ARG A 1 85 ? 17.417 1.261 0.354 1.00 86.12 85 ARG A N 1
ATOM 628 C CA . ARG A 1 85 ? 18.377 0.214 0.743 1.00 86.12 85 ARG A CA 1
ATOM 629 C C . ARG A 1 85 ? 18.340 -1.012 -0.167 1.00 86.12 85 ARG A C 1
ATOM 631 O O . ARG A 1 85 ? 19.323 -1.745 -0.204 1.00 86.12 85 ARG A O 1
ATOM 638 N N . ALA A 1 86 ? 17.219 -1.265 -0.834 1.00 74.69 86 ALA A N 1
ATOM 639 C CA . ALA A 1 86 ? 16.988 -2.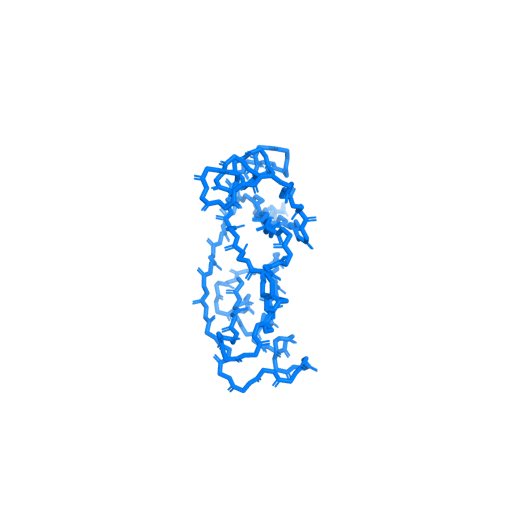504 -1.561 1.00 74.69 86 ALA A CA 1
ATOM 640 C C . ALA A 1 86 ? 17.050 -2.353 -3.092 1.00 74.69 86 ALA A C 1
ATOM 642 O O . ALA A 1 86 ? 17.328 -3.343 -3.763 1.00 74.69 86 ALA A O 1
ATOM 643 N N . GLY A 1 87 ? 16.820 -1.153 -3.644 1.00 66.44 87 GLY A N 1
ATOM 644 C CA . GLY A 1 87 ? 16.669 -0.964 -5.098 1.00 66.44 87 GLY A CA 1
ATOM 645 C C . GLY A 1 87 ? 17.414 0.212 -5.736 1.00 66.44 87 GLY A C 1
AT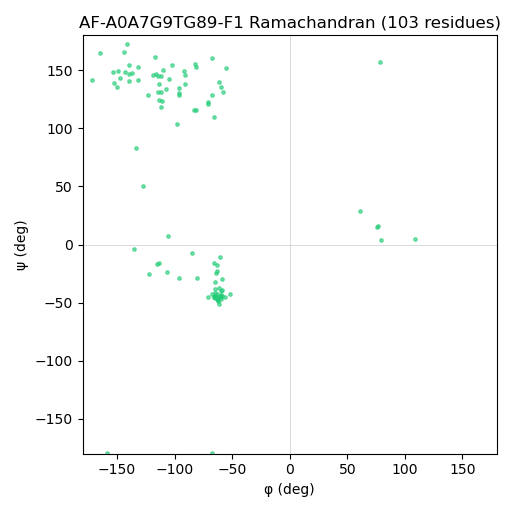OM 646 O O . GLY A 1 87 ? 17.391 0.322 -6.957 1.00 66.44 87 GLY A O 1
ATOM 647 N N . GLY A 1 88 ? 18.095 1.061 -4.959 1.00 64.00 88 GLY A N 1
ATOM 648 C CA . GLY A 1 88 ? 18.694 2.297 -5.479 1.00 64.00 88 GLY A CA 1
ATOM 649 C C . GLY A 1 88 ? 17.670 3.425 -5.671 1.00 64.00 88 GLY A C 1
ATOM 650 O O . GLY A 1 88 ? 16.464 3.200 -5.737 1.00 64.00 88 GLY A O 1
ATOM 651 N N . GLU A 1 89 ? 18.157 4.664 -5.671 1.00 71.38 89 GLU A N 1
ATOM 652 C CA . GLU A 1 89 ? 17.339 5.871 -5.821 1.00 71.38 89 GLU A CA 1
ATOM 653 C C . GLU A 1 89 ? 16.997 6.172 -7.291 1.00 71.38 89 GLU A C 1
ATOM 655 O O . GLU A 1 89 ? 17.810 5.877 -8.172 1.00 71.38 89 GLU A O 1
ATOM 660 N N . PRO A 1 90 ? 15.862 6.849 -7.559 1.00 79.12 90 PRO A N 1
ATOM 661 C CA . PRO A 1 90 ? 14.896 7.381 -6.590 1.00 79.12 90 PRO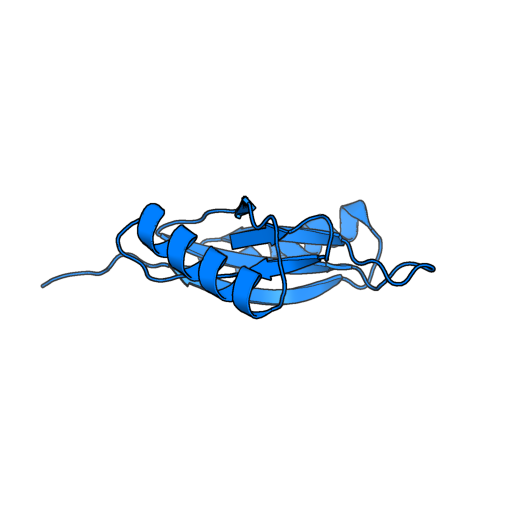 A CA 1
ATOM 662 C C . PRO A 1 90 ? 13.744 6.415 -6.245 1.00 79.12 90 PRO A C 1
ATOM 664 O O . PRO A 1 90 ? 13.286 5.624 -7.063 1.00 79.12 90 PRO A O 1
ATOM 667 N N . CYS A 1 91 ? 13.250 6.516 -5.007 1.00 89.50 91 CYS A N 1
ATOM 668 C CA . CYS A 1 91 ? 12.041 5.834 -4.538 1.00 89.50 91 CYS A CA 1
ATOM 669 C C . CYS A 1 91 ? 10.905 6.841 -4.365 1.00 89.50 91 CYS A C 1
ATOM 671 O O . CYS A 1 91 ? 11.088 7.889 -3.739 1.00 89.50 91 CYS A O 1
ATOM 673 N N . LYS A 1 92 ? 9.710 6.512 -4.857 1.00 91.44 92 LYS A N 1
ATOM 674 C CA . LYS A 1 92 ? 8.549 7.403 -4.823 1.00 91.44 92 LYS A CA 1
ATOM 675 C C . LYS A 1 92 ? 7.447 6.846 -3.939 1.00 91.44 92 LYS A C 1
ATOM 677 O O . LYS A 1 92 ? 7.030 5.705 -4.091 1.00 91.44 92 LYS A O 1
ATOM 682 N N . VAL A 1 93 ? 6.913 7.684 -3.052 1.00 92.56 93 VAL A N 1
ATOM 683 C CA . VAL A 1 93 ? 5.682 7.362 -2.322 1.00 92.56 93 VAL A CA 1
ATOM 684 C C . VAL A 1 93 ? 4.497 7.424 -3.284 1.00 92.56 93 VAL A C 1
ATOM 686 O O . VAL A 1 93 ? 4.234 8.460 -3.892 1.00 92.56 93 VAL A O 1
ATOM 689 N N . VAL A 1 94 ? 3.789 6.308 -3.410 1.00 92.19 94 VAL A N 1
ATOM 690 C CA . VAL A 1 94 ? 2.659 6.115 -4.335 1.00 92.19 94 VAL A CA 1
ATOM 691 C C . VAL A 1 94 ? 1.329 5.922 -3.605 1.00 92.19 94 VAL A C 1
ATOM 693 O O . VAL A 1 94 ? 0.264 6.094 -4.194 1.00 92.19 94 VAL A O 1
ATOM 696 N N . TYR A 1 95 ? 1.368 5.622 -2.306 1.00 93.38 95 TYR A N 1
ATOM 697 C CA . TYR A 1 95 ? 0.187 5.592 -1.450 1.00 93.38 95 TYR A CA 1
ATOM 698 C C . TYR A 1 95 ? 0.531 6.016 -0.025 1.00 93.38 95 TYR A C 1
ATOM 700 O O . TYR A 1 95 ? 1.565 5.625 0.511 1.00 93.38 95 TYR A O 1
ATOM 708 N N . SER A 1 96 ? -0.387 6.739 0.613 1.00 95.00 96 SER A N 1
ATOM 709 C CA . SER A 1 96 ? -0.415 6.953 2.057 1.00 95.00 96 SER A CA 1
ATOM 710 C C . SER A 1 96 ? -1.854 6.871 2.572 1.00 95.00 96 SER A C 1
ATOM 712 O O . SER A 1 96 ? -2.804 7.233 1.874 1.00 95.00 96 SER A O 1
ATOM 714 N N . GLY A 1 97 ? -2.048 6.367 3.791 1.00 93.69 97 GLY A N 1
ATOM 715 C CA . GLY A 1 97 ? -3.373 6.315 4.402 1.00 93.69 97 GLY A CA 1
ATOM 716 C C . GLY A 1 97 ? -3.354 5.895 5.864 1.00 93.69 97 GLY A C 1
ATOM 717 O O . GLY A 1 97 ? -2.628 4.983 6.247 1.00 93.69 97 GLY A O 1
ATOM 718 N N . CYS A 1 98 ? -4.202 6.518 6.680 1.00 93.62 98 CYS A N 1
ATOM 719 C CA . CYS A 1 98 ? -4.257 6.287 8.123 1.00 93.62 98 CYS A CA 1
ATOM 720 C C . CYS A 1 98 ? -5.523 5.550 8.556 1.00 93.62 98 CYS A C 1
ATOM 722 O O . CYS A 1 98 ? -6.578 5.661 7.928 1.00 93.62 98 CYS A O 1
ATOM 724 N N . SER A 1 99 ? -5.404 4.783 9.639 1.00 92.56 99 SER A N 1
ATOM 725 C CA . SER A 1 99 ? -6.515 4.083 10.277 1.00 92.56 99 SER A CA 1
ATOM 726 C C . SER A 1 99 ? -6.462 4.303 11.785 1.00 92.56 99 SER A C 1
ATOM 728 O O . SER A 1 99 ? -5.938 3.473 12.529 1.00 92.56 99 SER A O 1
ATOM 730 N N . TYR A 1 100 ? -7.004 5.435 12.224 1.00 87.69 100 TYR A N 1
ATOM 731 C CA . TYR A 1 100 ? -7.074 5.806 13.635 1.00 87.69 100 TYR A CA 1
ATOM 732 C C . TYR A 1 100 ? -8.268 5.156 14.349 1.00 87.69 100 TYR A C 1
ATOM 734 O O . TYR A 1 100 ? -9.253 4.793 13.696 1.00 87.69 100 TYR A O 1
ATOM 742 N N . PRO A 1 101 ? -8.195 4.986 15.681 1.00 81.62 101 PRO A N 1
ATOM 743 C CA . PRO A 1 101 ? -9.334 4.530 16.463 1.00 81.62 101 PRO A CA 1
ATOM 744 C C . PRO A 1 101 ? -10.495 5.526 16.360 1.00 81.62 101 PRO A C 1
ATOM 746 O O . PRO A 1 101 ? -10.298 6.739 16.409 1.00 81.62 101 PRO A O 1
ATOM 749 N N . VAL A 1 102 ? -11.715 5.001 16.250 1.00 78.75 102 VAL A N 1
ATOM 750 C CA . VAL A 1 102 ? -12.930 5.813 16.357 1.00 78.75 102 VAL A CA 1
ATOM 751 C C . VAL A 1 102 ? -13.218 6.025 17.837 1.00 78.75 102 VAL A C 1
ATOM 753 O O . VAL A 1 102 ? -13.481 5.065 18.560 1.00 78.75 102 VAL A O 1
ATOM 756 N N . LEU A 1 103 ? -13.146 7.277 18.284 1.00 76.69 103 LEU A N 1
ATOM 757 C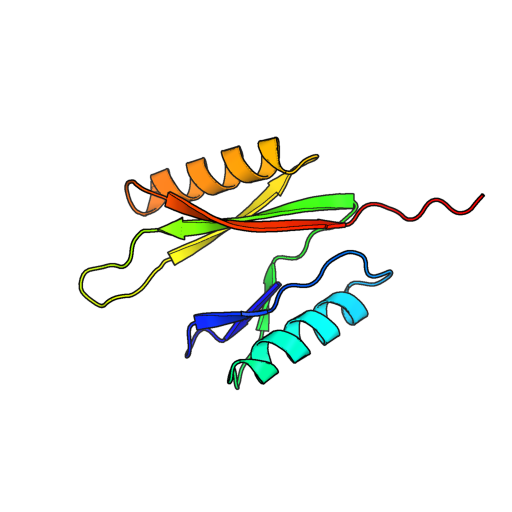 CA . LEU A 1 103 ? -13.575 7.672 19.621 1.00 76.69 103 LEU A CA 1
ATOM 758 C C . LEU A 1 103 ? -15.090 7.901 19.580 1.00 76.69 103 LEU A C 1
ATOM 760 O O . LEU A 1 103 ? -15.563 8.773 18.855 1.00 76.69 103 LEU A O 1
ATOM 764 N N . VAL A 1 104 ? -15.842 7.090 20.322 1.00 74.31 104 VAL A N 1
ATOM 765 C CA . VAL A 1 104 ? -17.265 7.327 20.593 1.00 74.31 104 VAL A CA 1
ATOM 766 C C . VAL A 1 104 ? -17.374 8.028 21.944 1.00 74.31 104 VAL A C 1
ATOM 768 O O . VAL A 1 104 ? -16.725 7.603 22.900 1.00 74.31 104 VAL A O 1
ATOM 771 N N . ASN A 1 105 ? -18.129 9.124 21.988 1.00 57.31 105 ASN A N 1
ATOM 772 C CA . ASN A 1 105 ? -18.356 9.945 23.178 1.00 57.31 105 ASN A CA 1
ATOM 773 C C . ASN A 1 105 ? -19.787 9.768 23.680 1.00 57.31 105 ASN A C 1
ATOM 775 O O . ASN A 1 105 ? -20.673 9.587 22.813 1.00 57.31 105 ASN A O 1
#

Organism: Pseudoxanthomonas mexicana (NCBI:txid128785)

Foldseek 3Di:
DWAQPVVGQWFAAAADPDPVVRQVRSVVRSVVVPRDDIGDDDDDAQWKKWKKWAQQDPVGDIDIFMATDRYQVRNVVVRQVVRCVPPNDDIGTPDMDDHRDDDDD

Mean predicted aligned error: 4.26 Å

Secondary structure (DSSP, 8-state):
-EEETTTTEEE---S-SSHHHHHHHHHHHHHHTT-SS-EE-----SEEEEEEEEPP-TTS---EEEEEESSHHHHHHHHHHHHHHHH-S-EEEEEEEEE------

pLDDT: mean 90.99, std 7.34, range [57.31, 98.06]

Sequence (105 aa):
MVEDRSTGYVGTSSGHFSRAAAIREAKRKCVAMGGGNCKPVFDYKNNCAVMAETEPDSQGRTTAYYQDGRDVDEASKLAQAACMRAGGEPCKVVYSGCSYPVLVN